Protein AF-A0A2H5MUI6-F1 (afdb_monomer)

Sequence (101 aa):
MPLACVRIGTIINNTDVNPAQGGKLVRAAGTLTKILRKNPLQVSNPSHGAKKLSKAGQRSWLGRRAVVRGVAMIPVDHPHVERSKSSGNNGRCSLTPWGKP

pLDDT: mean 74.15, std 11.07, range [45.66, 91.06]

Organism: Citrus unshiu (NCBI:txid55188)

Foldseek 3Di:
DWPVPPDAQDKDAFWPPDPPPGFDAQDEDDDIDGRNDDPGTDHHHHDPVVDDDDDPCVCVVVVHDDDDDLCPDDVLQAVQPDDDDPDDSPPDDDADSVGHD

Mean predicted aligned error: 12.58 Å

Structure (mmCIF, N/CA/C/O backbone):
data_AF-A0A2H5MUI6-F1
#
_entry.id   AF-A0A2H5MUI6-F1
#
loop_
_atom_site.group_PDB
_atom_site.id
_atom_site.type_symbol
_atom_site.label_atom_id
_atom_site.label_alt_id
_atom_site.label_comp_id
_atom_site.label_asym_id
_atom_site.label_entity_id
_atom_site.label_seq_id
_atom_site.pdbx_PDB_ins_code
_atom_site.Cartn_x
_atom_site.Cartn_y
_atom_site.Cartn_z
_atom_site.occupancy
_atom_site.B_iso_or_equiv
_atom_site.auth_seq_id
_atom_site.auth_comp_id
_atom_site.auth_asym_id
_atom_site.auth_atom_id
_atom_site.pdbx_PDB_model_num
ATOM 1 N N . MET A 1 1 ? -17.270 0.066 22.209 1.00 61.56 1 MET A N 1
ATOM 2 C CA . MET A 1 1 ? -18.506 0.877 22.348 1.00 61.56 1 MET A CA 1
ATOM 3 C C . MET A 1 1 ? -18.867 1.466 20.990 1.00 61.56 1 MET A C 1
ATOM 5 O O . MET A 1 1 ? -17.939 1.729 20.229 1.00 61.56 1 MET A O 1
ATOM 9 N N . PRO A 1 2 ? -20.154 1.669 20.659 1.00 69.25 2 PRO A N 1
ATOM 10 C CA . PRO A 1 2 ? -20.548 2.274 19.387 1.00 69.25 2 PRO A CA 1
ATOM 11 C C . PRO A 1 2 ? -20.064 3.727 19.296 1.00 69.25 2 PRO A C 1
ATOM 13 O O . PRO A 1 2 ? -20.143 4.485 20.265 1.00 69.25 2 PRO A O 1
ATOM 16 N N . LEU A 1 3 ? -19.595 4.144 18.116 1.00 71.25 3 LEU A N 1
ATOM 17 C CA . LEU A 1 3 ? -19.029 5.488 17.925 1.00 71.25 3 LEU A CA 1
ATOM 18 C C . LEU A 1 3 ? -20.049 6.617 18.126 1.00 71.25 3 LEU A C 1
ATOM 20 O O . LEU A 1 3 ? -19.659 7.743 18.432 1.00 71.25 3 LEU A O 1
ATOM 24 N N . ALA A 1 4 ? -21.347 6.312 18.052 1.00 70.06 4 ALA A N 1
ATOM 25 C CA . ALA A 1 4 ? -22.419 7.217 18.460 1.00 70.06 4 ALA A CA 1
ATOM 26 C C . ALA A 1 4 ? -22.215 7.780 19.884 1.00 70.06 4 ALA A C 1
ATOM 28 O O . ALA A 1 4 ? -22.545 8.939 20.124 1.00 70.06 4 ALA A O 1
ATOM 29 N N . CYS A 1 5 ? -21.566 7.047 20.798 1.00 71.06 5 CYS A N 1
ATOM 30 C CA . CYS A 1 5 ? -21.393 7.447 22.201 1.00 71.06 5 CYS A CA 1
ATOM 31 C C . CYS A 1 5 ? -20.075 8.196 22.513 1.00 71.06 5 CYS A C 1
ATOM 33 O O . CYS A 1 5 ? -19.974 8.830 23.556 1.00 71.06 5 CYS A O 1
ATOM 35 N N . VAL A 1 6 ? -19.069 8.212 21.625 1.00 74.94 6 VAL A N 1
ATOM 36 C CA . VAL A 1 6 ? -17.696 8.686 21.957 1.00 74.94 6 VAL A CA 1
ATOM 37 C C . VAL A 1 6 ? -17.448 10.137 21.507 1.00 74.94 6 VAL A C 1
ATOM 39 O O . VAL A 1 6 ? -17.468 10.390 20.312 1.00 74.94 6 VAL A O 1
ATOM 42 N N . ARG A 1 7 ? -17.274 11.118 22.409 1.00 79.50 7 ARG A N 1
ATOM 43 C CA . ARG A 1 7 ? -17.287 12.579 22.100 1.00 79.50 7 ARG A CA 1
ATOM 44 C C . ARG A 1 7 ? -16.444 12.999 20.869 1.00 79.50 7 ARG A C 1
ATOM 46 O O . ARG A 1 7 ? -15.349 12.489 20.651 1.00 79.50 7 ARG A O 1
ATOM 53 N N . ILE A 1 8 ? -16.941 13.962 20.079 1.00 77.56 8 ILE A N 1
ATOM 54 C CA . ILE A 1 8 ? -16.207 14.546 18.933 1.00 77.56 8 ILE A CA 1
ATOM 55 C C . ILE A 1 8 ? -14.862 15.120 19.408 1.00 77.56 8 ILE A C 1
ATOM 57 O O . ILE A 1 8 ? -14.777 15.699 20.488 1.00 77.56 8 ILE A O 1
ATOM 61 N N . GLY A 1 9 ? -13.816 14.955 18.600 1.00 75.19 9 GLY A N 1
ATOM 62 C CA . GLY A 1 9 ? -12.449 15.370 18.907 1.00 75.19 9 GLY A CA 1
ATOM 63 C C . GLY A 1 9 ? -11.604 14.297 19.594 1.00 75.19 9 GLY A C 1
ATOM 64 O O . GLY A 1 9 ? -10.387 14.463 19.660 1.00 75.19 9 GLY A O 1
ATOM 65 N N . THR A 1 10 ? -12.211 13.196 20.049 1.00 76.31 10 THR A N 1
ATOM 66 C CA . THR A 1 10 ? -11.483 12.038 20.586 1.00 76.31 10 THR A CA 1
ATOM 67 C C . THR A 1 10 ? -10.604 11.386 19.526 1.00 76.31 10 THR A C 1
ATOM 69 O O . THR A 1 10 ? -10.957 11.303 18.345 1.00 76.31 10 THR A O 1
ATOM 72 N N . ILE A 1 11 ? -9.440 10.928 19.975 1.00 78.31 11 ILE A N 1
ATOM 73 C CA . ILE A 1 11 ? -8.496 10.152 19.183 1.00 78.31 11 ILE A CA 1
ATOM 74 C C . ILE A 1 11 ? -8.782 8.681 19.472 1.00 78.31 11 ILE A C 1
ATOM 76 O O . ILE A 1 11 ? -8.756 8.267 20.628 1.00 78.31 11 ILE A O 1
ATOM 80 N N . ILE A 1 12 ? -9.088 7.907 18.435 1.00 74.06 12 ILE A N 1
ATOM 81 C CA . ILE A 1 12 ? -9.539 6.526 18.562 1.00 74.06 12 ILE A CA 1
ATOM 82 C C . ILE A 1 12 ? -8.788 5.609 17.603 1.00 74.06 12 ILE A C 1
ATOM 84 O O . ILE A 1 12 ? -8.363 5.979 16.502 1.00 74.06 12 ILE A O 1
ATOM 88 N N . ASN A 1 13 ? -8.666 4.379 18.075 1.00 70.88 13 ASN A N 1
ATOM 89 C CA . ASN A 1 13 ? -8.273 3.187 17.365 1.00 70.88 13 ASN A CA 1
ATOM 90 C C . ASN A 1 13 ? -9.379 2.116 17.565 1.00 70.88 13 ASN A C 1
ATOM 92 O O . ASN A 1 13 ? -10.425 2.375 18.134 1.00 70.88 13 ASN A O 1
ATOM 96 N N . ASN A 1 14 ? -9.178 0.906 17.068 1.00 74.94 14 ASN A N 1
ATOM 97 C CA . ASN A 1 14 ? -10.134 -0.210 17.024 1.00 74.94 14 ASN A CA 1
ATOM 98 C C . ASN A 1 14 ? -11.640 0.059 16.701 1.00 74.94 14 ASN A C 1
ATOM 100 O O . ASN A 1 14 ? -12.502 -0.577 17.299 1.00 74.94 14 ASN A O 1
ATOM 104 N N . THR A 1 15 ? -11.981 0.928 15.738 1.00 75.88 15 THR A N 1
ATOM 105 C CA . THR A 1 15 ? -13.380 1.207 15.316 1.00 75.88 15 THR A CA 1
ATOM 106 C C . THR A 1 15 ? -13.849 0.422 14.023 1.00 75.88 15 THR A C 1
ATOM 108 O O . THR A 1 15 ? -13.020 -0.276 13.449 1.00 75.88 15 THR A O 1
ATOM 111 N N . ASP A 1 16 ? -15.087 0.508 13.479 1.00 74.19 16 ASP A N 1
ATOM 112 C CA . ASP A 1 16 ? -15.622 -0.279 12.308 1.00 74.19 16 ASP A CA 1
ATOM 113 C C . ASP A 1 16 ? -16.029 0.527 11.019 1.00 74.19 16 ASP A C 1
ATOM 115 O O . ASP A 1 16 ? -16.568 1.622 11.136 1.00 74.19 16 ASP A O 1
ATOM 119 N N . VAL A 1 17 ? -15.844 -0.001 9.776 1.00 76.06 17 VAL A N 1
ATOM 120 C CA . VAL A 1 17 ? -16.274 0.691 8.503 1.00 76.06 17 VAL A CA 1
ATOM 121 C C . VAL A 1 17 ? -17.794 0.791 8.407 1.00 76.06 17 VAL A C 1
ATOM 123 O O . VAL A 1 17 ? -18.337 1.848 8.114 1.00 76.06 17 VAL A O 1
ATOM 126 N N . ASN A 1 18 ? -18.455 -0.343 8.619 1.00 75.12 18 ASN A N 1
ATOM 127 C CA . ASN A 1 18 ? -19.902 -0.486 8.677 1.00 75.12 18 ASN A CA 1
ATOM 128 C C . ASN A 1 18 ? -20.218 -1.085 10.052 1.00 75.12 18 ASN A C 1
ATOM 130 O O . ASN A 1 18 ? -19.410 -1.885 10.544 1.00 75.12 18 ASN A O 1
ATOM 134 N N . PRO A 1 19 ? -21.364 -0.757 10.667 1.00 74.75 19 PRO A N 1
ATOM 135 C CA . PRO A 1 19 ? -21.689 -1.250 12.001 1.00 74.75 19 PRO A CA 1
ATOM 136 C C . PRO A 1 19 ? -21.687 -2.786 12.042 1.00 74.75 19 PRO A C 1
ATOM 138 O O . PRO A 1 19 ? -22.114 -3.441 11.092 1.00 74.75 19 PRO A O 1
ATOM 141 N N . ALA A 1 20 ? -21.172 -3.347 1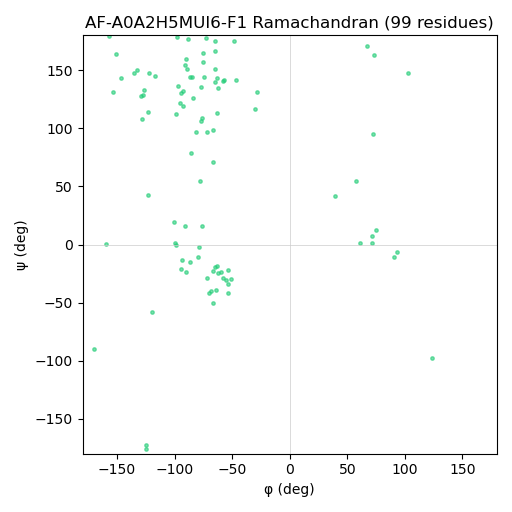3.140 1.00 73.38 20 ALA A N 1
ATOM 142 C CA . ALA A 1 20 ? -21.063 -4.786 13.411 1.00 73.38 20 ALA A CA 1
ATOM 143 C C . ALA A 1 20 ? -20.201 -5.624 12.438 1.00 73.38 20 ALA A C 1
ATOM 145 O O . ALA A 1 20 ? -20.040 -6.821 12.656 1.00 73.38 20 ALA A O 1
ATOM 146 N N . GLN A 1 21 ? -19.569 -5.034 11.413 1.00 72.81 21 GLN A N 1
ATOM 147 C CA . GLN A 1 21 ? -18.647 -5.771 10.529 1.00 72.81 21 GLN A CA 1
ATOM 148 C C . GLN A 1 21 ? -17.248 -5.995 11.125 1.00 72.81 21 GLN A C 1
ATOM 150 O O . GLN A 1 21 ? -16.390 -6.594 10.466 1.00 72.81 21 GLN A O 1
ATOM 155 N N . GLY A 1 22 ? -16.997 -5.474 12.326 1.00 69.31 22 GLY A N 1
ATOM 156 C CA . GLY A 1 22 ? -15.678 -5.458 12.929 1.00 69.31 22 GLY A CA 1
ATOM 157 C C . GLY A 1 22 ? -14.695 -4.546 12.192 1.00 69.31 22 GLY A C 1
ATOM 158 O O . GLY A 1 22 ? -14.933 -4.010 11.100 1.00 69.31 22 GLY A O 1
ATOM 159 N N . GLY A 1 23 ? -13.552 -4.360 12.833 1.00 72.88 23 GLY A N 1
ATOM 160 C CA . GLY A 1 23 ? -12.681 -3.249 12.518 1.00 72.88 23 GLY A CA 1
ATOM 161 C C . GLY A 1 23 ? -11.734 -3.485 11.340 1.00 72.88 23 GLY A C 1
ATOM 162 O O . GLY A 1 23 ? -10.992 -4.464 11.342 1.00 72.88 23 GLY A O 1
ATOM 163 N N . LYS A 1 24 ? -11.739 -2.600 10.328 1.00 80.00 24 LYS A N 1
ATOM 164 C CA . LYS A 1 24 ? -11.071 -2.780 9.010 1.00 80.00 24 LYS A CA 1
ATOM 165 C C . LYS A 1 24 ? -9.972 -1.762 8.602 1.00 80.00 24 LYS A C 1
ATOM 167 O O . LYS A 1 24 ? -8.870 -2.207 8.301 1.00 80.00 24 LYS A O 1
ATOM 172 N N . LEU A 1 25 ? -10.220 -0.442 8.528 1.00 77.50 25 LEU A N 1
ATOM 173 C CA . LEU A 1 25 ? -9.162 0.568 8.263 1.00 77.50 25 LEU A CA 1
ATOM 174 C C . LEU A 1 25 ? -8.267 0.743 9.496 1.00 77.50 25 LEU A C 1
ATOM 176 O O . LEU A 1 25 ? -8.577 0.182 10.538 1.00 77.50 25 LEU A O 1
ATOM 180 N N . VAL A 1 26 ? -7.234 1.596 9.398 1.00 79.31 26 VAL A N 1
ATOM 181 C CA . VAL A 1 26 ? -6.504 2.117 10.570 1.00 79.31 26 VAL A CA 1
ATOM 182 C C . VAL A 1 26 ? -5.942 0.927 11.383 1.00 79.31 26 VAL A C 1
ATOM 184 O O . VAL A 1 26 ? -6.262 0.855 12.544 1.00 79.31 26 VAL A O 1
ATOM 187 N N . ARG A 1 27 ? -5.148 -0.019 10.809 1.00 79.62 27 ARG A N 1
ATOM 188 C CA . ARG A 1 27 ? -5.040 -1.445 11.280 1.00 79.62 27 ARG A CA 1
ATOM 189 C C . ARG A 1 27 ? -3.673 -2.107 11.698 1.00 79.62 27 ARG A C 1
ATOM 191 O O . ARG A 1 27 ? -3.425 -3.242 11.300 1.00 79.62 27 ARG A O 1
ATOM 198 N N . ALA A 1 28 ? -2.766 -1.446 12.449 1.00 69.75 28 ALA A N 1
ATOM 199 C CA . ALA A 1 28 ? -1.881 -2.034 13.519 1.00 69.75 28 ALA A CA 1
ATOM 200 C C . ALA A 1 28 ? -1.048 -1.063 14.458 1.00 69.75 28 ALA A C 1
ATOM 202 O O . ALA A 1 28 ? -1.552 -0.720 15.514 1.00 69.75 28 ALA A O 1
ATOM 203 N N . ALA A 1 29 ? 0.205 -0.643 14.146 1.00 68.00 29 ALA A N 1
ATOM 204 C CA . ALA A 1 29 ? 1.174 0.118 15.002 1.00 68.00 29 ALA A CA 1
ATOM 205 C C . ALA A 1 29 ? 1.773 1.419 14.361 1.00 68.00 29 ALA A C 1
ATOM 207 O O . ALA A 1 29 ? 2.274 1.334 13.239 1.00 68.00 29 ALA A O 1
ATOM 208 N N . GLY A 1 30 ? 1.741 2.602 15.026 1.00 74.81 30 GLY A N 1
ATOM 209 C CA . GLY A 1 30 ? 2.080 3.941 14.450 1.00 74.81 30 GLY A CA 1
ATOM 210 C C . GLY A 1 30 ? 1.001 5.072 14.530 1.00 74.81 30 GLY A C 1
ATOM 211 O O . GLY A 1 30 ? 0.922 5.772 15.527 1.00 74.81 30 GLY A O 1
ATOM 212 N N . THR A 1 31 ? 0.222 5.300 13.456 1.00 66.62 31 THR A N 1
ATOM 213 C CA . THR A 1 31 ? -0.945 6.226 13.314 1.00 66.62 31 THR A CA 1
ATOM 214 C C . THR A 1 31 ? -2.033 6.172 14.420 1.00 66.62 31 THR A C 1
ATOM 216 O O . THR A 1 31 ? -1.996 5.323 15.310 1.00 66.62 31 THR A O 1
ATOM 219 N N . LEU A 1 32 ? -3.015 7.086 14.318 1.00 67.25 32 LEU A N 1
ATOM 220 C CA . LEU A 1 32 ? -4.232 7.263 15.130 1.00 67.25 32 LEU A CA 1
ATOM 221 C C . LEU A 1 32 ? -5.333 7.909 14.246 1.00 67.25 32 LEU A C 1
ATOM 223 O O . LEU A 1 32 ? -4.993 8.512 13.226 1.00 67.25 32 LEU A O 1
ATOM 227 N N . THR A 1 33 ? -6.621 7.882 14.626 1.00 70.62 33 THR A N 1
ATOM 228 C CA . THR A 1 33 ? -7.666 8.698 13.953 1.00 70.62 33 THR A CA 1
ATOM 229 C C . THR A 1 33 ? -8.471 9.567 14.910 1.00 70.62 33 THR A C 1
ATOM 231 O O . THR A 1 33 ? -8.955 9.085 15.925 1.00 70.62 33 THR A O 1
ATOM 234 N N . LYS A 1 34 ? -8.655 10.846 14.569 1.00 78.12 34 LYS A N 1
ATOM 235 C CA . LYS A 1 34 ? -9.491 11.788 15.326 1.00 78.12 34 LYS A CA 1
ATOM 236 C C . LYS A 1 34 ? -10.903 11.825 14.740 1.00 78.12 34 LYS A C 1
ATOM 238 O O . LYS A 1 34 ? -11.036 12.066 13.539 1.00 78.12 34 LYS A O 1
ATOM 243 N N . ILE A 1 35 ? -11.944 11.690 15.570 1.00 73.56 35 ILE A N 1
ATOM 244 C CA . ILE A 1 35 ? -13.311 12.035 15.144 1.00 73.56 35 ILE A CA 1
ATOM 245 C C . ILE A 1 35 ? -13.355 13.550 14.933 1.00 73.56 35 ILE A C 1
ATOM 247 O O . ILE A 1 35 ? -13.500 14.311 15.889 1.00 73.56 35 ILE A O 1
ATOM 251 N N . LEU A 1 36 ? -13.226 14.001 13.684 1.00 75.38 36 LEU A N 1
ATOM 252 C CA . LEU A 1 36 ? -13.316 15.422 13.340 1.00 75.38 36 LEU A CA 1
ATOM 253 C C . LEU A 1 36 ? -14.757 15.937 13.485 1.00 75.38 36 LEU A C 1
ATOM 255 O O . LEU A 1 36 ? -14.984 17.019 14.018 1.00 75.38 36 LEU A O 1
ATOM 259 N N . ARG A 1 37 ? -15.727 15.128 13.047 1.00 59.44 37 ARG A N 1
ATOM 260 C CA . ARG A 1 37 ? -17.174 15.310 13.222 1.00 59.44 37 ARG A CA 1
ATOM 261 C C . ARG A 1 37 ? -17.813 13.929 13.361 1.00 59.44 37 ARG A C 1
ATOM 263 O O . ARG A 1 37 ? -17.389 13.001 12.677 1.00 59.44 37 ARG A O 1
ATOM 270 N N . LYS A 1 38 ? -18.833 13.787 14.212 1.00 61.66 38 LYS A N 1
ATOM 271 C CA . LYS A 1 38 ? -19.695 12.599 14.184 1.00 61.66 38 LYS A CA 1
ATOM 272 C C . LYS A 1 38 ? -20.735 12.761 13.090 1.00 61.66 38 LYS A C 1
ATOM 274 O O . LYS A 1 38 ? -21.803 13.309 13.332 1.00 61.66 38 LYS A O 1
ATOM 279 N N . ASN A 1 39 ? -20.434 12.175 11.947 1.00 57.88 39 ASN A N 1
ATOM 280 C CA . ASN A 1 39 ? -21.435 11.352 11.285 1.00 57.88 39 ASN A CA 1
ATOM 281 C C . ASN A 1 39 ? -21.242 9.928 11.856 1.00 57.88 39 ASN A C 1
ATOM 283 O O . ASN A 1 39 ? -20.137 9.624 12.322 1.00 57.88 39 ASN A O 1
ATOM 287 N N . PRO A 1 40 ? -22.269 9.073 11.949 1.00 45.66 40 PRO A N 1
ATOM 288 C CA . PRO A 1 40 ? -22.123 7.804 12.661 1.00 45.66 40 PRO A CA 1
ATOM 289 C C . PRO A 1 40 ? -21.080 6.852 12.013 1.00 45.66 40 PRO A C 1
ATOM 291 O O . PRO A 1 40 ? -21.368 6.276 10.971 1.00 45.66 40 PRO A O 1
ATOM 294 N N . LEU A 1 41 ? -19.957 6.605 12.735 1.00 48.84 41 LEU A N 1
ATOM 295 C CA . LEU A 1 41 ? -18.952 5.494 12.640 1.00 48.84 41 LEU A CA 1
ATOM 296 C C . LEU A 1 41 ? -17.563 5.787 11.946 1.00 48.84 41 LEU A C 1
ATOM 298 O O . LEU A 1 41 ? -17.473 6.632 11.065 1.00 48.84 41 LEU A O 1
ATOM 302 N N . GLN A 1 42 ? -16.455 5.135 12.391 1.00 52.03 42 GLN A N 1
ATOM 303 C CA . GLN A 1 42 ? -15.017 5.238 11.941 1.00 52.03 42 GLN A CA 1
ATOM 304 C C . GLN A 1 42 ? -14.212 3.941 12.309 1.00 52.03 42 GLN A C 1
ATOM 306 O O . GLN A 1 42 ? -14.873 3.086 12.867 1.00 52.03 42 GLN A O 1
ATOM 311 N N . VAL A 1 43 ? -12.884 3.720 12.016 1.00 53.50 43 VAL A N 1
ATOM 312 C CA . VAL A 1 43 ? -12.218 2.354 11.944 1.00 53.50 43 VAL A CA 1
ATOM 313 C C . VAL A 1 43 ? -10.912 1.958 12.800 1.00 53.50 43 VAL A C 1
ATOM 315 O O . VAL A 1 43 ? -10.569 2.670 13.739 1.00 53.50 43 VAL A O 1
ATOM 318 N N . SER A 1 44 ? -10.208 0.796 12.643 1.00 48.88 44 SER A N 1
ATOM 319 C CA . SER A 1 44 ? -9.633 -0.073 13.738 1.00 48.88 44 SER A CA 1
ATOM 320 C C . SER A 1 44 ? -8.140 -0.476 13.883 1.00 48.88 44 SER A C 1
ATOM 322 O O . SER A 1 44 ? -7.637 -1.370 13.217 1.00 48.88 44 SER A O 1
ATOM 324 N N . ASN A 1 45 ? -7.536 0.039 14.970 1.00 61.41 45 ASN A N 1
ATOM 325 C CA . ASN A 1 45 ? -6.357 -0.416 15.755 1.00 61.41 45 ASN A CA 1
ATOM 326 C C . ASN A 1 45 ? -4.983 -0.255 15.104 1.00 61.41 45 ASN A C 1
ATOM 328 O O . ASN A 1 45 ? -4.584 -1.129 14.356 1.00 61.41 45 ASN A O 1
ATOM 332 N N . PRO A 1 46 ? -4.241 0.833 15.368 1.00 64.38 46 PRO A N 1
ATOM 333 C CA . PRO A 1 46 ? -4.537 1.997 14.562 1.00 64.38 46 PRO A CA 1
ATOM 334 C C . PRO A 1 46 ? -3.787 2.051 13.217 1.00 64.38 46 PRO A C 1
ATOM 336 O O . PRO A 1 46 ? -4.138 2.843 12.351 1.00 64.38 46 PRO A O 1
ATOM 339 N N . SER A 1 47 ? -2.730 1.253 13.011 1.00 61.28 47 SER A N 1
ATOM 340 C CA . SER A 1 47 ? -1.603 1.867 12.306 1.00 61.28 47 SER A CA 1
ATOM 341 C C . SER A 1 47 ? -0.452 1.170 11.533 1.00 61.28 47 SER A C 1
ATOM 343 O O . SER A 1 47 ? 0.350 1.955 11.025 1.00 61.28 47 SER A O 1
ATOM 345 N N . HIS A 1 48 ? -0.266 -0.160 11.341 1.00 73.00 48 HIS A N 1
ATOM 346 C CA . HIS A 1 48 ? 1.016 -0.677 10.759 1.00 73.00 48 HIS A CA 1
ATOM 347 C C . HIS A 1 48 ? 1.186 -0.537 9.234 1.00 73.00 48 HIS A C 1
ATOM 349 O O . HIS A 1 48 ? 1.603 -1.450 8.525 1.00 73.00 48 HIS A O 1
ATOM 355 N N . GLY A 1 49 ? 1.028 0.691 8.751 1.00 72.75 49 GLY A N 1
ATOM 356 C CA . GLY A 1 49 ? 1.997 1.220 7.799 1.00 72.75 49 GLY A CA 1
ATOM 357 C C . GLY A 1 49 ? 3.440 1.179 8.339 1.00 72.75 49 GLY A C 1
ATOM 358 O O . GLY A 1 49 ? 4.355 0.968 7.555 1.00 72.75 49 GLY A O 1
ATOM 359 N N . ALA A 1 50 ? 3.674 1.292 9.659 1.00 75.75 50 ALA A N 1
ATOM 360 C CA . ALA A 1 50 ? 5.037 1.369 10.210 1.00 75.75 50 ALA A CA 1
ATOM 361 C C . ALA A 1 50 ? 5.801 0.028 10.351 1.00 75.75 50 ALA A C 1
ATOM 363 O O . ALA A 1 50 ? 7.008 0.045 10.603 1.00 75.75 50 ALA A O 1
ATOM 364 N N . LYS A 1 51 ? 5.160 -1.144 10.192 1.00 80.38 51 LYS A N 1
ATOM 365 C CA . LYS A 1 51 ? 5.847 -2.445 10.348 1.00 80.38 51 LYS A CA 1
ATOM 366 C C . LYS A 1 51 ? 6.701 -2.753 9.115 1.00 80.38 51 LYS A C 1
ATOM 368 O O . LYS A 1 51 ? 6.183 -3.141 8.069 1.00 80.38 51 LYS A O 1
ATOM 373 N N . LYS A 1 52 ? 8.023 -2.634 9.259 1.00 83.00 52 LYS A N 1
ATOM 374 C CA . LYS A 1 52 ? 8.996 -3.064 8.243 1.00 83.00 52 LYS A CA 1
ATOM 375 C C . LYS A 1 52 ? 9.119 -4.596 8.226 1.00 83.00 52 LYS A C 1
ATOM 377 O O . LYS A 1 52 ? 9.049 -5.241 9.269 1.00 83.00 52 LYS A O 1
ATOM 382 N N . LEU A 1 53 ? 9.318 -5.168 7.038 1.00 85.81 53 LEU A N 1
ATOM 383 C CA . LEU A 1 53 ? 9.650 -6.586 6.852 1.00 85.81 53 LEU A CA 1
ATOM 384 C C . LEU A 1 53 ? 11.178 -6.726 6.813 1.00 85.81 53 LEU A C 1
ATOM 386 O O . LEU A 1 53 ? 11.832 -5.956 6.112 1.00 85.81 53 LEU A O 1
ATOM 390 N N . SER A 1 54 ? 11.743 -7.678 7.557 1.00 82.81 54 SER A N 1
ATOM 391 C CA . SER A 1 54 ? 13.199 -7.814 7.736 1.00 82.81 54 SER A CA 1
ATOM 392 C C . SER A 1 54 ? 13.879 -8.703 6.693 1.00 82.81 54 SER A C 1
ATOM 394 O O . SER A 1 54 ? 15.073 -8.557 6.450 1.00 82.81 54 SER A O 1
ATOM 396 N N . LYS A 1 55 ? 13.135 -9.621 6.063 1.00 88.75 55 LYS A N 1
ATOM 397 C CA . LYS A 1 55 ? 13.635 -10.530 5.017 1.00 88.75 55 LYS A CA 1
ATOM 398 C C . LYS A 1 55 ? 12.653 -10.602 3.852 1.00 88.75 55 LYS A C 1
ATOM 400 O O . LYS A 1 55 ? 11.441 -10.565 4.060 1.00 88.75 55 LYS A O 1
ATOM 405 N N . ALA A 1 56 ? 13.167 -10.792 2.634 1.00 84.06 56 ALA A N 1
ATOM 406 C CA . ALA A 1 56 ? 12.353 -10.888 1.418 1.00 84.06 56 ALA A CA 1
ATOM 407 C C . ALA A 1 56 ? 11.243 -11.957 1.517 1.00 84.06 56 ALA A C 1
ATOM 409 O O . ALA A 1 56 ? 10.099 -11.678 1.164 1.00 84.06 56 ALA A O 1
ATOM 410 N N . GLY A 1 57 ? 11.545 -13.130 2.091 1.00 87.69 57 GLY A N 1
ATOM 411 C CA . GLY A 1 57 ? 10.586 -14.233 2.256 1.00 87.69 57 GLY A CA 1
ATOM 412 C C . GLY A 1 57 ? 9.340 -13.901 3.092 1.00 87.69 57 GLY A C 1
ATOM 413 O O . GLY A 1 57 ? 8.287 -14.492 2.868 1.00 87.69 57 GLY A O 1
ATOM 414 N N . GLN A 1 58 ? 9.394 -12.897 3.979 1.00 87.88 58 GLN A N 1
ATOM 415 C CA . GLN A 1 58 ? 8.212 -12.462 4.737 1.00 87.88 58 GLN A CA 1
ATOM 416 C C . GLN A 1 58 ? 7.132 -11.831 3.8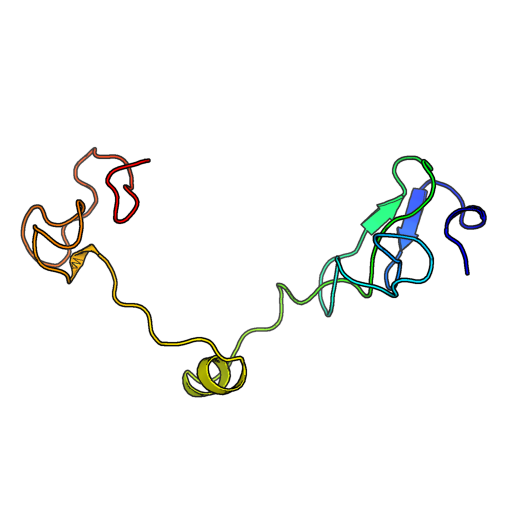40 1.00 87.88 58 GLN A C 1
ATOM 418 O O . GLN A 1 58 ? 5.961 -11.832 4.210 1.00 87.88 58 GLN A O 1
ATOM 423 N N . ARG A 1 59 ? 7.486 -11.311 2.651 1.00 87.12 59 ARG A N 1
ATOM 424 C CA . ARG A 1 59 ? 6.487 -10.881 1.654 1.00 87.12 59 ARG A CA 1
ATOM 425 C C . ARG A 1 59 ? 5.726 -12.073 1.076 1.00 87.12 59 ARG A C 1
ATOM 427 O O . ARG A 1 59 ? 4.509 -11.982 0.935 1.00 87.12 59 ARG A O 1
ATOM 434 N N . SER A 1 60 ? 6.419 -13.181 0.818 1.00 87.38 60 SER A N 1
ATOM 435 C CA . SER A 1 60 ? 5.825 -14.412 0.289 1.00 87.38 60 SER A CA 1
ATOM 436 C C . SER A 1 60 ? 4.829 -15.033 1.271 1.00 87.38 60 SER A C 1
ATOM 438 O O . SER A 1 60 ? 3.751 -15.442 0.855 1.00 87.38 60 SER A O 1
ATOM 440 N N . TRP A 1 61 ? 5.124 -15.012 2.578 1.00 88.38 61 TRP A N 1
ATOM 441 C CA . TRP A 1 61 ? 4.181 -15.439 3.629 1.00 88.38 61 TRP A CA 1
ATOM 442 C C . TRP A 1 61 ? 2.902 -14.586 3.692 1.00 88.38 61 TRP A C 1
ATOM 444 O O . TRP A 1 61 ? 1.862 -15.065 4.125 1.00 88.38 61 TRP A O 1
ATOM 454 N N . LEU A 1 62 ? 2.958 -13.334 3.225 1.00 87.81 62 LEU A N 1
ATOM 455 C CA . LEU A 1 62 ? 1.801 -12.441 3.077 1.00 87.81 62 LEU A CA 1
ATOM 456 C C . LEU A 1 62 ? 1.138 -12.551 1.687 1.00 87.81 62 LEU A C 1
ATOM 458 O O . LEU A 1 62 ? 0.410 -11.644 1.282 1.00 87.81 62 LEU A O 1
ATOM 462 N N . GLY A 1 63 ? 1.440 -13.605 0.919 1.00 89.81 63 GLY A N 1
ATOM 463 C CA . GLY A 1 63 ? 0.908 -13.844 -0.428 1.00 89.81 63 GLY A CA 1
ATOM 464 C C . GLY A 1 63 ? 1.453 -12.912 -1.520 1.00 89.81 63 GLY A C 1
ATOM 465 O O . GLY A 1 63 ? 0.965 -12.939 -2.649 1.00 89.81 63 GLY A O 1
ATOM 466 N N . ARG A 1 64 ? 2.456 -12.071 -1.227 1.00 88.56 64 ARG A N 1
ATOM 467 C CA . ARG A 1 64 ? 2.990 -11.084 -2.182 1.00 88.56 64 ARG A CA 1
ATOM 468 C C . ARG A 1 64 ? 4.176 -11.656 -2.956 1.00 88.56 64 ARG A C 1
ATOM 470 O O . ARG A 1 64 ? 5.208 -11.973 -2.368 1.00 88.56 64 ARG A O 1
ATOM 477 N N . ARG A 1 65 ? 4.040 -11.728 -4.283 1.00 90.56 65 ARG A N 1
ATOM 478 C CA . ARG A 1 65 ? 5.104 -12.151 -5.210 1.00 90.56 65 ARG A CA 1
ATOM 479 C C . ARG A 1 65 ? 6.169 -11.059 -5.401 1.00 90.56 65 ARG A C 1
ATOM 481 O O . ARG A 1 65 ? 5.959 -9.895 -5.052 1.00 90.56 65 ARG A O 1
ATOM 488 N N . ALA A 1 66 ? 7.320 -11.445 -5.951 1.00 89.56 66 ALA A N 1
ATOM 489 C CA . ALA A 1 66 ? 8.329 -10.497 -6.420 1.00 89.56 66 ALA A CA 1
ATOM 490 C C . ALA A 1 66 ? 7.794 -9.671 -7.605 1.00 89.56 66 ALA A C 1
ATOM 492 O O . ALA A 1 66 ? 6.951 -10.144 -8.363 1.00 89.56 66 ALA A O 1
ATOM 493 N N . VAL A 1 67 ? 8.291 -8.441 -7.757 1.00 91.06 67 VAL A N 1
ATOM 494 C CA . VAL A 1 67 ? 7.899 -7.509 -8.826 1.00 91.06 67 VAL A CA 1
ATOM 495 C C . VAL A 1 67 ? 9.166 -6.985 -9.492 1.00 91.06 67 VAL A C 1
ATOM 497 O O . VAL A 1 67 ? 10.071 -6.508 -8.804 1.00 91.06 67 VAL A O 1
ATOM 500 N N . VAL A 1 68 ? 9.230 -7.081 -10.820 1.00 88.38 68 VAL A N 1
ATOM 501 C CA . VAL A 1 68 ? 10.333 -6.560 -11.640 1.00 88.38 68 VAL A CA 1
ATOM 502 C C . VAL A 1 68 ? 10.086 -5.076 -11.934 1.00 88.38 68 VAL A C 1
ATOM 504 O O . VAL A 1 68 ? 8.945 -4.652 -12.098 1.00 88.38 68 VAL A O 1
ATOM 507 N N . ARG A 1 69 ? 11.147 -4.260 -11.975 1.00 85.81 69 ARG A N 1
ATOM 508 C CA . ARG A 1 69 ? 11.046 -2.837 -12.345 1.00 85.81 69 ARG A CA 1
ATOM 509 C C . ARG A 1 69 ? 10.901 -2.696 -13.860 1.00 85.81 69 ARG A C 1
ATOM 511 O O . ARG A 1 69 ? 11.692 -3.287 -14.584 1.00 85.81 69 ARG A O 1
ATOM 518 N N . GLY A 1 70 ? 9.993 -1.833 -14.317 1.00 82.12 70 GLY A N 1
ATOM 519 C CA . GLY A 1 70 ? 9.750 -1.578 -15.744 1.00 82.12 70 GLY A CA 1
ATOM 520 C C . GLY A 1 70 ? 10.983 -1.189 -16.567 1.00 82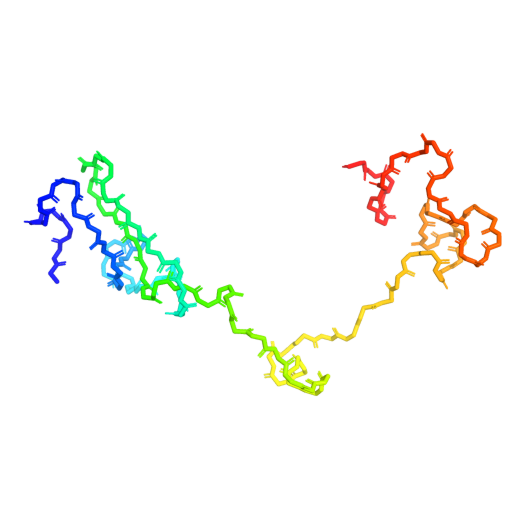.12 70 GLY A C 1
ATOM 521 O O . GLY A 1 70 ? 11.124 -1.615 -17.702 1.00 82.12 70 GLY A O 1
ATOM 522 N N . VAL A 1 71 ? 11.936 -0.469 -15.965 1.00 79.12 71 VAL A N 1
ATOM 523 C CA . VAL A 1 71 ? 13.225 -0.087 -16.588 1.00 79.12 71 VAL A CA 1
ATOM 524 C C . VAL A 1 71 ? 14.108 -1.301 -16.951 1.00 79.12 71 VAL A C 1
ATOM 526 O O . VAL A 1 71 ? 15.033 -1.181 -17.746 1.00 79.12 71 VAL A O 1
ATOM 529 N N . ALA A 1 72 ? 13.851 -2.476 -16.364 1.00 80.25 72 ALA A N 1
ATOM 530 C CA . ALA A 1 72 ? 14.567 -3.721 -16.657 1.00 80.25 72 ALA A CA 1
ATOM 531 C C . ALA A 1 72 ? 13.812 -4.654 -17.627 1.00 80.25 72 ALA A C 1
ATOM 533 O O . ALA A 1 72 ? 14.293 -5.753 -17.893 1.00 80.25 72 ALA A O 1
ATOM 534 N N . MET A 1 73 ? 12.633 -4.247 -18.109 1.00 83.56 73 MET A N 1
ATOM 535 C CA . MET A 1 73 ? 11.819 -5.001 -19.068 1.00 83.56 73 MET A CA 1
ATOM 536 C C . MET A 1 73 ? 12.211 -4.651 -20.516 1.00 83.56 73 MET A C 1
ATOM 538 O O . MET A 1 73 ? 13.080 -3.809 -20.748 1.00 83.56 73 MET A O 1
ATOM 542 N N . ILE A 1 74 ? 11.589 -5.312 -21.493 1.00 82.69 74 ILE A N 1
ATOM 543 C CA . ILE A 1 74 ? 11.742 -5.006 -22.925 1.00 82.69 74 ILE A CA 1
ATOM 544 C C . ILE A 1 74 ? 10.689 -3.975 -23.388 1.00 82.69 74 ILE A C 1
ATOM 546 O O . ILE A 1 74 ? 9.668 -3.824 -22.716 1.00 82.69 74 ILE A O 1
ATOM 550 N N . PRO A 1 75 ? 10.894 -3.258 -24.516 1.00 79.81 75 PRO A N 1
ATOM 551 C CA . PRO A 1 75 ? 10.039 -2.125 -24.908 1.00 79.81 75 PRO A CA 1
ATOM 552 C C . PRO A 1 75 ? 8.550 -2.435 -25.085 1.00 79.81 75 PRO A C 1
ATOM 554 O O . PRO A 1 75 ? 7.721 -1.557 -24.872 1.00 79.81 75 PRO A O 1
ATOM 557 N N . VAL A 1 76 ? 8.213 -3.674 -25.449 1.00 83.94 76 VAL A N 1
ATOM 558 C CA . VAL A 1 76 ? 6.824 -4.140 -25.588 1.00 83.94 76 VAL A CA 1
ATOM 559 C C . VAL A 1 76 ? 6.110 -4.308 -24.238 1.00 83.94 76 VAL A C 1
ATOM 561 O O . VAL A 1 76 ? 4.901 -4.115 -24.165 1.00 83.94 76 VAL A O 1
ATOM 564 N N . ASP A 1 77 ? 6.850 -4.601 -23.164 1.00 84.75 77 ASP A N 1
ATOM 565 C CA . ASP A 1 77 ? 6.287 -4.932 -21.848 1.00 84.75 77 ASP A CA 1
ATOM 566 C C . ASP A 1 77 ? 6.177 -3.721 -20.907 1.00 84.75 77 ASP A C 1
ATOM 568 O O . ASP A 1 77 ? 5.426 -3.763 -19.929 1.00 84.75 77 ASP A O 1
ATOM 572 N N . HIS A 1 78 ? 6.946 -2.647 -21.143 1.00 81.69 78 HIS A N 1
ATOM 573 C CA . HIS A 1 78 ? 6.887 -1.457 -20.293 1.00 81.69 78 HIS A CA 1
ATOM 574 C C . HIS A 1 78 ? 7.290 -0.152 -21.006 1.00 81.69 78 HIS A C 1
ATOM 576 O O . HIS A 1 78 ? 8.405 -0.043 -21.520 1.00 81.69 78 HIS A O 1
ATOM 582 N N . PRO A 1 79 ? 6.494 0.929 -20.900 1.00 78.69 79 PRO A N 1
ATOM 583 C CA . PRO A 1 79 ? 6.762 2.211 -21.565 1.00 78.69 79 PRO A CA 1
ATOM 584 C C . PRO A 1 79 ? 7.868 3.061 -20.901 1.00 78.69 79 PRO A C 1
ATOM 586 O O . PRO A 1 79 ? 7.977 4.254 -21.164 1.00 78.69 79 PRO A O 1
ATOM 589 N N . HIS A 1 80 ? 8.690 2.472 -20.020 1.00 73.00 80 HIS A N 1
ATOM 590 C CA . HIS A 1 80 ? 9.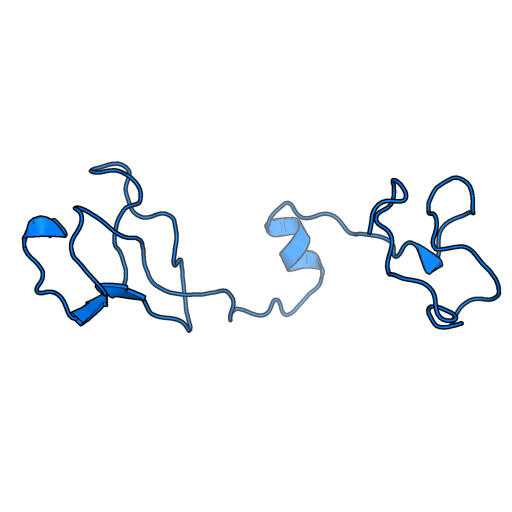881 3.128 -19.435 1.00 73.00 80 HIS A CA 1
ATOM 591 C C . HIS A 1 80 ? 11.178 2.721 -20.135 1.00 73.00 80 HIS A C 1
ATOM 593 O O . HIS A 1 80 ? 12.257 3.161 -19.742 1.00 73.00 80 HIS A O 1
ATOM 599 N N . VAL A 1 81 ? 11.100 1.849 -21.139 1.00 64.88 81 VAL A N 1
ATOM 600 C CA . VAL A 1 81 ? 12.280 1.34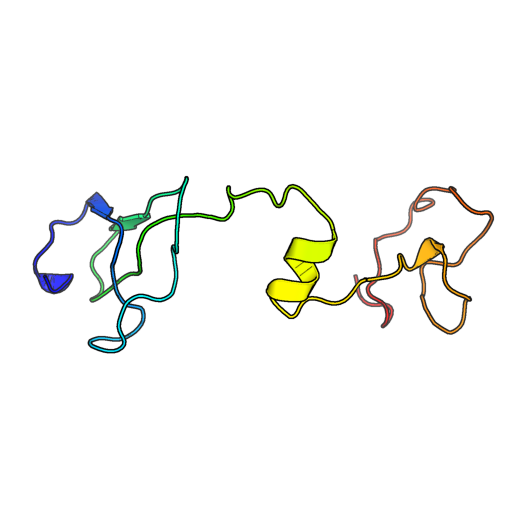0 -21.833 1.00 64.88 81 VAL A CA 1
ATOM 601 C C . VAL A 1 81 ? 12.663 2.310 -22.943 1.00 64.88 81 VAL A C 1
ATOM 603 O O . VAL A 1 81 ? 12.407 2.087 -24.122 1.00 64.88 81 VAL A O 1
ATOM 606 N N . GLU A 1 82 ? 13.320 3.397 -22.548 1.00 55.41 82 GLU A N 1
ATOM 607 C CA . GLU A 1 82 ? 14.100 4.212 -23.468 1.00 55.41 82 GLU A CA 1
ATOM 608 C C . GLU A 1 82 ? 15.510 4.424 -22.910 1.00 55.41 82 GLU A C 1
ATOM 610 O O . GLU A 1 82 ? 15.736 5.198 -21.982 1.00 55.41 82 GLU A O 1
ATOM 615 N N . ARG A 1 83 ? 16.463 3.749 -23.565 1.00 53.44 83 ARG A N 1
ATOM 616 C CA . ARG A 1 83 ? 17.915 3.846 -23.363 1.00 53.44 83 ARG A CA 1
ATOM 617 C C . ARG A 1 83 ? 18.471 3.193 -22.082 1.00 53.44 83 ARG A C 1
ATOM 619 O O . ARG A 1 83 ? 17.768 2.757 -21.181 1.00 53.44 83 ARG A O 1
ATOM 626 N N . SER A 1 84 ? 19.788 3.006 -22.129 1.00 51.50 84 SER A N 1
ATOM 627 C CA . SER A 1 84 ? 20.678 2.273 -21.217 1.00 51.50 84 SER A CA 1
ATOM 628 C C . SER A 1 84 ? 20.256 2.172 -19.745 1.00 51.50 84 SER A C 1
ATOM 630 O O . SER A 1 84 ? 20.044 3.182 -19.076 1.00 51.50 84 SER A O 1
ATOM 632 N N . LYS A 1 85 ? 20.310 0.933 -19.223 1.00 54.03 85 LYS A N 1
ATOM 633 C CA . LYS A 1 85 ? 20.231 0.565 -17.797 1.00 54.03 85 LYS A CA 1
ATOM 634 C C . LYS A 1 85 ? 20.798 1.676 -16.896 1.00 54.03 85 LYS A C 1
ATOM 636 O O . LYS A 1 85 ? 22.000 1.918 -16.937 1.00 54.03 85 LYS A O 1
ATOM 641 N N . SER A 1 86 ? 19.939 2.262 -16.054 1.00 56.06 86 SER A N 1
ATOM 642 C CA . SER A 1 86 ? 20.179 3.360 -15.088 1.00 56.06 86 SER A CA 1
ATOM 643 C C . SER A 1 86 ? 19.915 4.811 -15.520 1.00 56.06 86 SER A C 1
ATOM 645 O O . SER A 1 86 ? 19.924 5.665 -14.633 1.00 56.06 86 SER A O 1
ATOM 647 N N . SER A 1 87 ? 19.590 5.128 -16.783 1.00 55.91 87 SER A N 1
ATOM 648 C CA . SER A 1 87 ? 19.149 6.500 -17.095 1.00 55.91 87 SER A CA 1
ATOM 649 C C . SER A 1 87 ? 17.856 6.853 -16.352 1.00 55.91 87 SER A C 1
ATOM 651 O O . SER A 1 87 ? 16.918 6.055 -16.302 1.00 55.91 87 SER A O 1
ATOM 653 N N . GLY A 1 88 ? 17.822 8.050 -15.760 1.00 59.94 88 GLY A N 1
ATOM 654 C CA . GLY A 1 88 ? 16.629 8.585 -15.109 1.00 59.94 88 GLY A CA 1
ATOM 655 C C . GLY A 1 88 ? 15.490 8.832 -16.101 1.00 59.94 88 GLY A C 1
ATOM 656 O O . GLY A 1 88 ? 15.650 8.693 -17.313 1.00 59.94 88 GLY A O 1
ATOM 657 N N . ASN A 1 89 ? 14.325 9.226 -15.586 1.00 61.53 89 ASN A N 1
ATOM 658 C CA . ASN A 1 89 ? 13.194 9.568 -16.442 1.00 61.53 89 ASN A CA 1
ATOM 659 C C . ASN A 1 89 ? 13.505 10.911 -17.134 1.00 61.53 89 ASN A C 1
ATOM 661 O O . ASN A 1 89 ? 13.384 11.962 -16.509 1.00 61.53 89 ASN A O 1
ATOM 665 N N . ASN A 1 90 ? 14.003 10.860 -18.378 1.00 62.75 90 ASN A N 1
ATOM 666 C CA . ASN A 1 90 ? 14.640 11.968 -19.113 1.00 62.75 90 ASN A CA 1
ATOM 667 C C . ASN A 1 90 ? 13.648 13.105 -19.452 1.00 62.75 90 ASN A C 1
ATOM 669 O O . ASN A 1 90 ? 13.216 13.246 -20.593 1.00 62.75 90 ASN A O 1
ATOM 673 N N . GLY A 1 91 ? 13.217 13.870 -18.447 1.00 67.94 91 GLY A N 1
ATOM 674 C CA . GLY A 1 91 ? 12.148 14.871 -18.559 1.00 67.94 91 GLY A CA 1
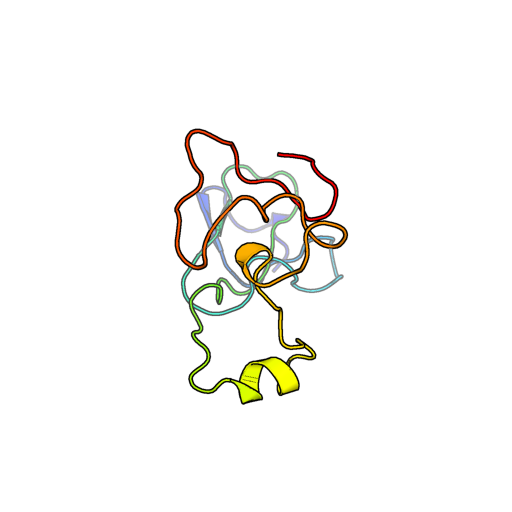ATOM 675 C C . GLY A 1 91 ? 10.735 14.291 -18.728 1.00 67.94 91 GLY A C 1
ATOM 676 O O . GLY A 1 91 ? 9.780 15.053 -18.846 1.00 67.94 91 GLY A O 1
ATOM 677 N N . ARG A 1 92 ? 10.575 12.960 -18.740 1.00 70.88 92 ARG A N 1
ATOM 678 C CA . ARG A 1 92 ? 9.281 12.280 -18.925 1.00 70.88 92 ARG A CA 1
ATOM 679 C C . ARG A 1 92 ? 8.586 12.002 -17.588 1.00 70.88 92 ARG A C 1
ATOM 681 O O . ARG A 1 92 ? 9.231 11.860 -16.550 1.00 70.88 92 ARG A O 1
ATOM 688 N N . CYS A 1 93 ? 7.258 11.894 -17.617 1.00 77.00 93 CYS A N 1
ATOM 689 C CA . CYS A 1 93 ? 6.456 11.475 -16.465 1.00 77.00 93 CYS A CA 1
ATOM 690 C C . CYS A 1 93 ? 6.566 9.960 -16.220 1.00 77.00 93 CYS A C 1
ATOM 692 O O . CYS A 1 93 ? 6.89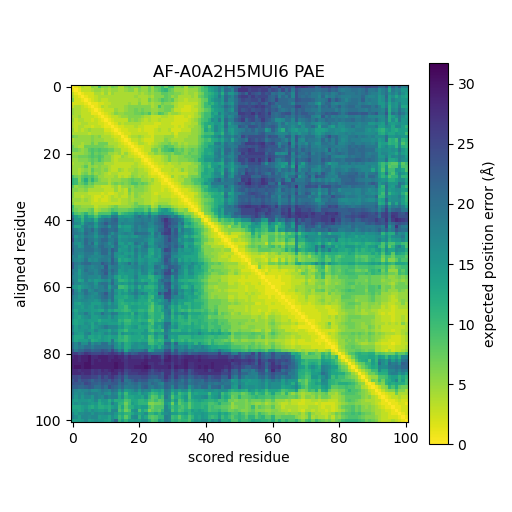2 9.183 -17.118 1.00 77.00 93 CYS A O 1
ATOM 694 N N . SER A 1 94 ? 6.304 9.516 -14.990 1.00 79.50 94 SER A N 1
ATOM 695 C CA . SER A 1 94 ? 6.307 8.089 -14.649 1.00 79.50 94 SER A CA 1
ATOM 696 C C . SER A 1 94 ? 5.041 7.412 -15.163 1.00 79.50 94 SER A C 1
ATOM 698 O O . SER A 1 94 ? 3.972 7.617 -14.609 1.00 79.50 94 SER A O 1
ATOM 700 N N . LEU A 1 95 ? 5.169 6.573 -16.187 1.00 83.56 95 LEU A N 1
ATOM 701 C CA . LEU A 1 95 ? 4.052 5.811 -16.747 1.00 83.56 95 LEU A CA 1
ATOM 702 C C . LEU A 1 95 ? 3.816 4.476 -16.015 1.00 83.56 95 LEU A C 1
ATOM 704 O O . 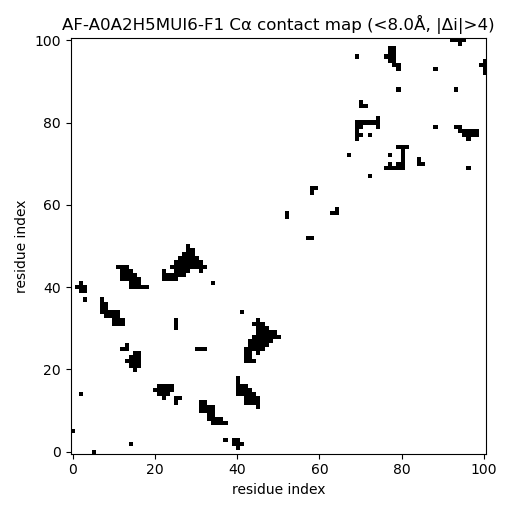LEU A 1 95 ? 4.753 3.785 -15.614 1.00 83.56 95 LEU A O 1
ATOM 708 N N . THR A 1 96 ? 2.559 4.076 -15.885 1.00 87.94 96 THR A N 1
ATOM 709 C CA . THR A 1 96 ? 2.150 2.697 -15.576 1.00 87.94 96 THR A CA 1
ATOM 710 C C . THR A 1 96 ? 2.540 1.737 -16.716 1.00 87.94 96 THR A C 1
ATOM 712 O O . THR A 1 96 ? 2.814 2.203 -17.825 1.00 87.94 96 THR 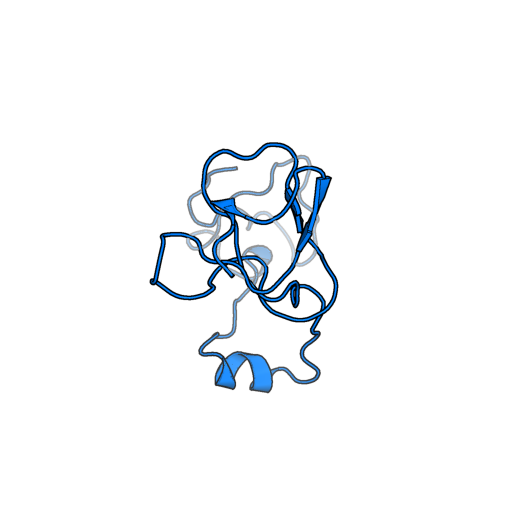A O 1
ATOM 715 N N . PRO A 1 97 ? 2.507 0.400 -16.517 1.00 85.44 97 PRO A N 1
ATOM 716 C CA . PRO A 1 97 ? 2.746 -0.570 -17.597 1.00 85.44 97 PRO A CA 1
ATOM 717 C C . PRO A 1 97 ? 1.856 -0.371 -18.838 1.00 85.44 97 PRO A C 1
ATOM 719 O O . PRO A 1 97 ? 2.231 -0.769 -19.931 1.00 85.44 97 PRO A O 1
ATOM 722 N N . TRP A 1 98 ? 0.705 0.294 -18.682 1.00 85.50 98 TRP A N 1
ATOM 723 C CA . TRP A 1 98 ? -0.258 0.596 -19.748 1.00 85.50 98 TRP A CA 1
ATOM 724 C C . TRP A 1 98 ? -0.165 2.033 -20.292 1.00 85.50 98 TRP A C 1
ATOM 726 O O . TRP A 1 98 ? -1.132 2.537 -20.858 1.00 85.50 98 TRP A O 1
ATOM 736 N N . GLY A 1 99 ? 0.957 2.729 -20.080 1.00 81.50 99 GLY A N 1
ATOM 737 C CA . GLY A 1 99 ? 1.221 4.038 -20.694 1.00 81.50 99 GLY A CA 1
ATOM 738 C C . GLY A 1 99 ? 0.452 5.222 -20.101 1.00 81.50 99 GLY A C 1
ATOM 739 O O . GLY A 1 99 ? 0.452 6.295 -20.696 1.00 81.50 99 GLY A O 1
ATOM 740 N N . LYS A 1 100 ? -0.195 5.060 -18.940 1.00 83.88 100 LYS A N 1
ATOM 741 C CA . LYS A 1 100 ? -0.912 6.146 -18.241 1.00 83.88 100 LYS A CA 1
ATOM 742 C C . LYS A 1 100 ? -0.028 6.767 -17.150 1.00 83.88 100 LYS A C 1
ATOM 744 O O . LYS A 1 100 ? 0.601 5.968 -16.448 1.00 83.88 100 LYS A O 1
ATOM 749 N N . PRO A 1 101 ? 0.031 8.104 -17.004 1.00 80.25 101 PRO A N 1
ATOM 750 C CA . PRO A 1 101 ? 0.665 8.763 -15.857 1.00 80.25 101 PRO A CA 1
ATOM 751 C C . PRO A 1 101 ? -0.093 8.504 -14.541 1.00 80.25 101 PRO A C 1
ATOM 753 O O . PRO A 1 101 ? -1.270 8.075 -14.612 1.00 80.25 101 PRO A O 1
#

InterPro domains:
  IPR002171 Large ribosomal subunit protein uL2 [PTHR13691] (42-101)
  IPR008991 Translation protein SH3-like domain superfamily [SSF50104] (1-101)
  IPR014726 Large ribosomal subunit protein uL2, domain 3 [G3DSA:4.10.950.10] (44-101)
  IPR022669 Large ribosomal subunit protein uL2, C-terminal [PF03947] (42-99)
  IPR022669 Large ribosomal subunit protein uL2, C-terminal [SM01382] (1-101)

Radius of gyration: 21.07 Å; Cα contacts (8 Å, |Δi|>4): 159; chains: 1; bounding box: 43×31×48 Å

Secondary structure (DSSP, 8-state):
--GGGS-TT-EE-S--SSTTS---SS-SSS--EE-SS-SS----S--TTS---SSTHHHHHTTPPP---GGGS-TTT-TT--SSTT----S-----TTS--

Solvent-accessible surface area (backbone atoms only — not comparable to full-atom values): 6444 Å² total; per-residue (Å²): 131,65,57,84,76,58,64,72,66,44,75,44,50,63,26,26,76,48,90,93,70,52,57,63,48,44,63,46,48,80,60,73,44,63,37,84,64,84,63,90,59,51,38,12,32,24,15,44,84,66,67,79,78,92,50,77,68,59,40,49,78,70,73,41,77,91,81,84,60,47,65,78,48,53,63,92,70,10,78,57,48,73,77,64,89,84,67,70,71,86,90,54,78,74,56,41,72,83,67,44,111

Nearest PDB structures (foldseek):
  6eri-assembly1_AC  TM=6.631E-01  e=7.092E-06  Spinacia oleracea
  4wfb-assembly1_A  TM=6.797E-01  e=1.037E-04  Staphylococcus aureus subsp. aureus NCTC 8325
  7p7t-assembly1_G  TM=6.830E-01  e=1.037E-04  Enterococcus faecalis
  6ddg-assembly1_B  TM=6.820E-01  e=1.551E-04  Staphylococcus aureus
  4wfa-assembly1_A  TM=6.963E-01  e=2.775E-03  Staphylococcus aureus subsp. aureus NCTC 8325